Protein AF-0000000086529286 (afdb_homodimer)

Radius of gyration: 17.2 Å; Cα contacts (8 Å, |Δi|>4): 151; chains: 2; bounding box: 45×49×53 Å

Secondary structure (DSSP, 8-state):
-EEEEE-HHHHHHHHHHHHHTT--HHHHHHHHHHHHHHHHH-TT--HHHHHHHHHHHHHHHTTS--------------/-EEEEE-HHHHHHHHHHHHHTT--HHHHHHHHHHHHHHHHH-TT--HHHHHHHHHHHHHHHTTS--------------

InterPro domains:
  IPR021831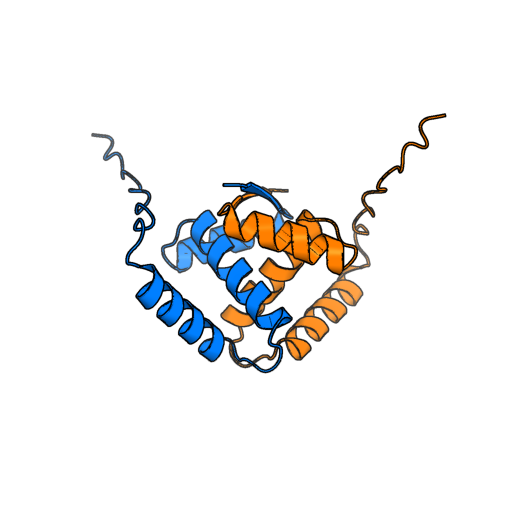 ParD-like antitoxin of type II bacterial toxin-antitoxin system [PF11903] (1-71)

Sequence (156 aa):
MGIIKISEHMHERLRSTSTALSRSINAQAEHWLRVGMLAELNPALSYGDICRMLIEAEARGGETGPAEPVEHGIEQVAMGIIKISEHMHERLRSTSTALSRSINAQAEHWLRVGMLAELNPALSYGDICRMLIEAEARGGETGPAEPVEHGIEQVA

Foldseek 3Di:
DDDDDDDPVVLVVLVVVCVVVVHDSVVSVVVVVQLVVCCVVPVVDDSVNSVVVVVVVCVVVVVPDDPPPPPPPPPPPD/DDDDDDDPVVLVVLVVVCVVVVHDSVVSVVVVVQLVVCCVVPVPDDSVNSVVVVVVVCVVVVVPDDPPPPPPPPPPPD

pLDDT: mean 84.47, std 23.77, range [31.11, 98.88]

Structure (mmCIF, N/CA/C/O backbone):
data_AF-0000000086529286-model_v1
#
loop_
_entity.id
_entity.type
_entity.pdbx_descript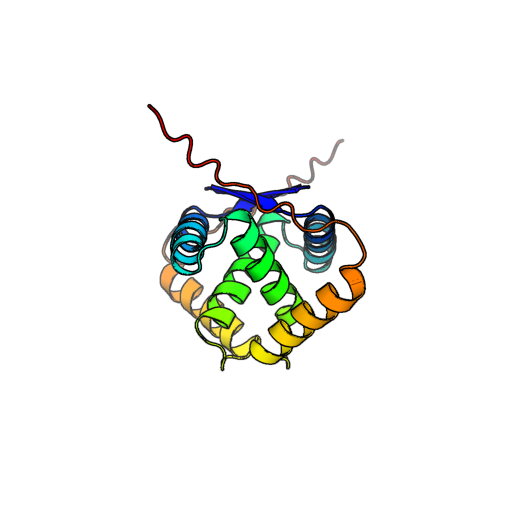ion
1 polymer 'ParD-like family protein'
#
loop_
_atom_site.group_PDB
_atom_site.id
_atom_site.type_symbol
_atom_site.label_atom_id
_atom_site.label_alt_id
_atom_site.label_comp_id
_atom_site.label_asym_id
_atom_site.label_entity_id
_atom_site.label_seq_id
_atom_site.pdbx_PDB_ins_code
_atom_site.Cartn_x
_atom_site.Cartn_y
_atom_site.Cartn_z
_atom_site.occupancy
_atom_site.B_iso_or_equiv
_atom_site.auth_seq_id
_atom_site.auth_comp_id
_atom_site.auth_asym_id
_atom_site.auth_atom_id
_atom_site.pdbx_PDB_model_num
ATOM 1 N N . MET A 1 1 ? -9.719 -10.812 9.047 1 88.88 1 MET A N 1
ATOM 2 C CA . MET A 1 1 ? -9.914 -9.836 7.984 1 88.88 1 MET A CA 1
ATOM 3 C C . MET A 1 1 ? -10.352 -8.492 8.555 1 88.88 1 MET A C 1
ATOM 5 O O . MET A 1 1 ? -11.023 -8.438 9.586 1 88.88 1 MET A O 1
ATOM 9 N N . GLY A 1 2 ? -9.664 -7.418 8.055 1 94.94 2 GLY A N 1
ATOM 10 C CA . GLY A 1 2 ? -10.016 -6.062 8.445 1 94.94 2 GLY A CA 1
ATOM 11 C C . GLY A 1 2 ? -10.391 -5.176 7.273 1 94.94 2 GLY A C 1
ATOM 12 O O . GLY A 1 2 ? -10.188 -5.551 6.117 1 94.94 2 GLY A O 1
ATOM 13 N N . ILE A 1 3 ? -11.023 -4.09 7.645 1 96.88 3 ILE A N 1
ATOM 14 C CA . ILE A 1 3 ? -11.484 -3.152 6.625 1 96.88 3 ILE A CA 1
ATOM 15 C C . ILE A 1 3 ? -10.766 -1.815 6.797 1 96.88 3 ILE A C 1
ATOM 17 O O . ILE A 1 3 ? -10.562 -1.353 7.922 1 96.88 3 ILE A O 1
ATOM 21 N N . ILE A 1 4 ? -10.445 -1.259 5.609 1 97.38 4 ILE A N 1
ATOM 22 C CA . ILE A 1 4 ? -9.891 0.09 5.645 1 97.38 4 ILE A CA 1
ATOM 23 C C . ILE A 1 4 ? -10.641 0.984 4.66 1 97.38 4 ILE A C 1
ATOM 25 O O . ILE A 1 4 ? -11.148 0.507 3.645 1 97.38 4 ILE A O 1
ATOM 29 N N . LYS A 1 5 ? -10.75 2.303 5.016 1 97.19 5 LYS A N 1
ATOM 30 C CA . LYS A 1 5 ? -11.336 3.32 4.145 1 97.19 5 LYS A CA 1
ATOM 31 C C . LYS A 1 5 ? -10.25 4.086 3.393 1 97.19 5 LYS A C 1
ATOM 33 O O . LYS A 1 5 ? -9.234 4.469 3.979 1 97.19 5 LYS A O 1
ATOM 38 N N . ILE A 1 6 ? -10.5 4.254 2.064 1 97.94 6 ILE A N 1
ATOM 39 C CA . ILE A 1 6 ? -9.516 4.945 1.244 1 97.94 6 ILE A CA 1
ATOM 40 C C . ILE A 1 6 ? -10.203 5.996 0.38 1 97.94 6 ILE A C 1
ATOM 42 O O . ILE A 1 6 ? -11.438 6.004 0.262 1 97.94 6 ILE A O 1
ATOM 46 N N . SER A 1 7 ? -9.398 6.887 -0.165 1 97.44 7 SER A N 1
ATOM 47 C CA . SER A 1 7 ? -9.953 7.91 -1.045 1 97.44 7 SER A CA 1
ATOM 48 C C . SER A 1 7 ? -10.602 7.289 -2.275 1 97.44 7 SER A C 1
ATOM 50 O O . SER A 1 7 ? -10.242 6.184 -2.684 1 97.44 7 SER A O 1
ATOM 52 N N . GLU A 1 8 ? -11.555 8.047 -2.854 1 97.19 8 GLU A N 1
ATOM 53 C CA . GLU A 1 8 ? -12.18 7.605 -4.098 1 97.19 8 GLU A CA 1
ATOM 54 C C . GLU A 1 8 ? -11.141 7.453 -5.207 1 97.19 8 GLU A C 1
ATOM 56 O O . GLU A 1 8 ? -11.227 6.527 -6.023 1 97.19 8 GLU A O 1
ATOM 61 N N . HIS A 1 9 ? -10.203 8.328 -5.25 1 97.06 9 HIS A N 1
ATOM 62 C CA . HIS A 1 9 ? -9.148 8.289 -6.258 1 97.06 9 HIS A CA 1
ATOM 63 C C . HIS A 1 9 ? -8.32 7.016 -6.148 1 97.06 9 HIS A C 1
ATOM 65 O O . HIS A 1 9 ? -8.062 6.352 -7.152 1 97.06 9 HIS A O 1
ATOM 71 N N . MET A 1 10 ? -7.953 6.652 -4.992 1 98.38 10 MET A N 1
ATOM 72 C CA . MET A 1 10 ? -7.152 5.449 -4.781 1 98.38 10 MET A CA 1
ATOM 73 C C . MET A 1 10 ? -7.953 4.199 -5.113 1 98.38 10 MET A C 1
ATOM 75 O O . MET A 1 10 ? -7.422 3.254 -5.703 1 98.38 10 MET A O 1
ATOM 79 N N . HIS A 1 11 ? -9.234 4.246 -4.727 1 98.56 11 HIS A N 1
ATOM 80 C CA . HIS A 1 11 ? -10.102 3.111 -5.023 1 98.56 11 HIS A CA 1
ATOM 81 C C . HIS A 1 11 ? -10.227 2.893 -6.527 1 98.56 11 HIS A C 1
ATOM 83 O O . HIS A 1 11 ? -10.203 1.754 -6.996 1 98.56 11 HIS A O 1
ATOM 89 N N . GLU A 1 12 ? -10.32 3.963 -7.227 1 98.06 12 GLU A N 1
ATOM 90 C CA . GLU A 1 12 ? -10.398 3.871 -8.68 1 98.06 12 GLU A CA 1
ATOM 91 C C . GLU A 1 12 ? -9.094 3.35 -9.281 1 98.06 12 GLU A C 1
ATOM 93 O O . GLU A 1 12 ? -9.117 2.549 -10.219 1 98.06 12 GLU A O 1
ATOM 98 N N . ARG A 1 13 ? -7.961 3.762 -8.688 1 98.31 13 ARG A N 1
ATOM 99 C CA . ARG A 1 13 ? -6.668 3.262 -9.141 1 98.31 13 ARG A CA 1
ATOM 100 C C . ARG A 1 13 ? -6.539 1.764 -8.891 1 98.31 13 ARG A C 1
ATOM 102 O O . ARG A 1 13 ? -6.039 1.023 -9.734 1 98.31 13 ARG A O 1
ATOM 109 N N . LEU A 1 14 ? -7 1.348 -7.758 1 98.69 14 LEU A N 1
ATOM 110 C CA . LEU A 1 14 ? -6.992 -0.075 -7.434 1 98.69 14 LEU A CA 1
ATOM 111 C C . LEU A 1 14 ? -7.82 -0.866 -8.438 1 98.69 14 LEU A C 1
ATOM 113 O O . LEU A 1 14 ? -7.379 -1.906 -8.938 1 98.69 14 LEU A O 1
ATOM 117 N N . ARG A 1 15 ? -9.055 -0.345 -8.695 1 98.12 15 ARG A N 1
ATOM 118 C CA . ARG A 1 15 ? -9.961 -1.026 -9.617 1 98.12 15 ARG A CA 1
ATOM 119 C C . ARG A 1 15 ? -9.328 -1.159 -11 1 98.12 15 ARG A C 1
ATOM 121 O O . ARG A 1 15 ? -9.297 -2.252 -11.57 1 98.12 15 ARG A O 1
ATOM 128 N N . SER A 1 16 ? -8.812 -0.059 -11.492 1 98.5 16 SER A N 1
ATOM 129 C CA . SER A 1 16 ? -8.219 -0.045 -12.82 1 98.5 16 SER A CA 1
ATOM 130 C C . SER A 1 16 ? -7.008 -0.97 -12.898 1 98.5 16 SER A C 1
ATOM 132 O O . SER A 1 16 ? -6.883 -1.76 -13.836 1 98.5 16 SER A O 1
ATOM 134 N N . THR A 1 17 ? -6.109 -0.885 -11.961 1 98.62 17 THR A N 1
ATOM 135 C CA . THR A 1 17 ? -4.871 -1.656 -11.961 1 98.62 17 THR A CA 1
ATOM 136 C C . THR A 1 17 ? -5.16 -3.143 -11.758 1 98.62 17 THR A C 1
ATOM 138 O O . THR A 1 17 ? -4.539 -3.99 -12.406 1 98.62 17 THR A O 1
ATOM 141 N N . SER A 1 18 ? -6.109 -3.451 -10.883 1 98.44 18 SER A N 1
ATOM 142 C CA . SER A 1 18 ? -6.453 -4.848 -10.625 1 98.44 18 SER A CA 1
ATOM 143 C C . SER A 1 18 ? -6.969 -5.527 -11.891 1 98.44 18 SER A C 1
ATOM 145 O O . SER A 1 18 ? -6.586 -6.656 -12.195 1 98.44 18 SER A O 1
ATOM 147 N N . THR A 1 19 ? -7.801 -4.801 -12.625 1 98.19 19 THR A N 1
ATOM 148 C CA . THR A 1 19 ? -8.328 -5.32 -13.883 1 98.19 19 THR A CA 1
ATOM 149 C C . THR A 1 19 ? -7.199 -5.555 -14.891 1 98.19 19 THR A C 1
ATOM 151 O O . THR A 1 19 ? -7.129 -6.617 -15.508 1 98.19 19 THR A O 1
ATOM 154 N N . ALA A 1 20 ? -6.328 -4.609 -15 1 98.19 20 ALA A N 1
ATOM 155 C CA . ALA A 1 20 ? -5.227 -4.684 -15.961 1 98.19 20 ALA A CA 1
ATOM 156 C C . ALA A 1 20 ? -4.289 -5.84 -15.625 1 98.19 20 ALA A C 1
ATOM 158 O O . ALA A 1 20 ? -3.709 -6.457 -16.516 1 98.19 20 ALA A O 1
ATOM 159 N N . LEU A 1 21 ? -4.168 -6.16 -14.281 1 97.06 21 LEU A N 1
ATOM 160 C CA . LEU A 1 21 ? -3.211 -7.172 -13.836 1 97.06 21 LEU A CA 1
ATOM 161 C C . LEU A 1 21 ? -3.914 -8.492 -13.531 1 97.06 21 LEU A C 1
ATOM 163 O O . LEU A 1 21 ? -3.307 -9.406 -12.977 1 97.06 21 LEU A O 1
ATOM 167 N N . SER A 1 22 ? -5.227 -8.594 -13.891 1 97.94 22 SER A N 1
ATOM 168 C CA . SER A 1 22 ? -6.023 -9.805 -13.711 1 97.94 22 SER A CA 1
ATOM 169 C C . SER A 1 22 ? -6.027 -10.25 -12.258 1 97.94 22 SER A C 1
ATOM 171 O O . SER A 1 22 ? -5.766 -11.414 -11.953 1 97.94 22 SER A O 1
ATOM 173 N N . ARG A 1 23 ? -6.254 -9.32 -11.289 1 97.19 23 ARG A N 1
ATOM 174 C CA . ARG A 1 23 ? -6.367 -9.57 -9.852 1 97.19 23 ARG A CA 1
ATOM 175 C C . ARG A 1 23 ? -7.672 -9.008 -9.305 1 97.19 23 ARG A C 1
ATOM 177 O O . ARG A 1 23 ? -8.289 -8.133 -9.922 1 97.19 23 ARG A O 1
ATOM 184 N N . SER A 1 24 ? -8.07 -9.562 -8.18 1 97.94 24 SER A N 1
ATOM 185 C CA . SER A 1 24 ? -9.164 -8.906 -7.473 1 97.94 24 SER A CA 1
ATOM 186 C C . SER A 1 24 ? -8.711 -7.57 -6.883 1 97.94 24 SER A C 1
ATOM 188 O O . SER A 1 24 ? -7.523 -7.379 -6.605 1 97.94 24 SER A O 1
ATOM 190 N N . ILE A 1 25 ? -9.617 -6.738 -6.676 1 97.81 25 ILE A N 1
ATOM 191 C CA . ILE A 1 25 ? -9.32 -5.43 -6.105 1 97.81 25 ILE A CA 1
ATOM 192 C C . ILE A 1 25 ? -8.664 -5.598 -4.738 1 97.81 25 ILE A C 1
ATOM 194 O O . ILE A 1 25 ? -7.691 -4.91 -4.422 1 97.81 25 ILE A O 1
ATOM 198 N N . ASN A 1 26 ? -9.133 -6.523 -3.881 1 98 26 ASN A N 1
ATOM 199 C CA . ASN A 1 26 ? -8.578 -6.746 -2.551 1 98 26 ASN A CA 1
ATOM 200 C C . ASN A 1 26 ? -7.168 -7.324 -2.619 1 98 26 ASN A C 1
ATOM 202 O O . ASN A 1 26 ? -6.309 -6.977 -1.809 1 98 26 ASN A O 1
ATOM 206 N N . ALA A 1 27 ? -6.941 -8.18 -3.609 1 98.06 27 ALA A N 1
ATOM 207 C CA . ALA A 1 27 ? -5.609 -8.734 -3.803 1 98.06 27 ALA A CA 1
ATOM 208 C C . ALA A 1 27 ? -4.621 -7.66 -4.254 1 98.06 27 ALA A C 1
ATOM 210 O O . ALA A 1 27 ? -3.467 -7.648 -3.824 1 98.06 27 ALA A O 1
ATOM 211 N N . GLN A 1 28 ? -5.066 -6.785 -5.098 1 98.5 28 GLN A N 1
ATOM 212 C CA . GLN A 1 28 ? -4.238 -5.668 -5.543 1 98.5 28 GLN A CA 1
ATOM 213 C C . GLN A 1 28 ? -3.91 -4.734 -4.383 1 98.5 28 GLN A C 1
ATOM 215 O O . GLN A 1 28 ? -2.773 -4.27 -4.254 1 98.5 28 GLN A O 1
ATOM 220 N N . ALA A 1 29 ? -4.891 -4.473 -3.578 1 98.81 29 ALA A N 1
ATOM 221 C CA . ALA A 1 29 ? -4.676 -3.633 -2.402 1 98.81 29 ALA A CA 1
ATOM 222 C C . ALA A 1 29 ? -3.666 -4.27 -1.451 1 98.81 29 ALA A C 1
ATOM 224 O O . ALA A 1 29 ? -2.76 -3.598 -0.956 1 98.81 29 ALA A O 1
ATOM 225 N N . GLU A 1 30 ? -3.811 -5.602 -1.216 1 98.62 30 GLU A N 1
ATOM 226 C CA . GLU A 1 30 ? -2.877 -6.328 -0.357 1 98.62 30 GLU A CA 1
ATOM 227 C C . GLU A 1 30 ? -1.448 -6.223 -0.883 1 98.62 30 GLU A C 1
ATOM 229 O O . GLU A 1 30 ? -0.512 -6.008 -0.112 1 98.62 30 GLU A O 1
ATOM 234 N N . HIS A 1 31 ? -1.343 -6.398 -2.191 1 98.62 31 HIS A N 1
ATOM 235 C CA . HIS A 1 31 ? -0.021 -6.32 -2.803 1 98.62 31 HIS A CA 1
ATOM 236 C C . HIS A 1 31 ? 0.605 -4.945 -2.588 1 98.62 31 HIS A C 1
ATOM 238 O O . HIS A 1 31 ? 1.754 -4.844 -2.15 1 98.62 31 HIS A O 1
ATOM 244 N N . TRP A 1 32 ? -0.165 -3.885 -2.902 1 98.88 32 TRP A N 1
ATOM 245 C CA . TRP A 1 32 ? 0.37 -2.537 -2.74 1 98.88 32 TRP A CA 1
ATOM 246 C C . TRP A 1 32 ? 0.673 -2.244 -1.274 1 98.88 32 TRP A C 1
ATOM 248 O O . TRP A 1 32 ? 1.671 -1.594 -0.959 1 98.88 32 TRP A O 1
ATOM 258 N N . LEU A 1 33 ? -0.156 -2.637 -0.359 1 98.88 33 LEU A N 1
ATOM 259 C CA . LEU A 1 33 ? 0.082 -2.42 1.063 1 98.88 33 LEU A CA 1
ATOM 260 C C . LEU A 1 33 ? 1.372 -3.102 1.509 1 98.88 33 LEU A C 1
ATOM 262 O O . LEU A 1 33 ? 2.17 -2.51 2.24 1 98.88 33 LEU A O 1
ATOM 266 N N . ARG A 1 34 ? 1.614 -4.34 1.036 1 98.69 34 ARG A N 1
ATOM 267 C CA . ARG A 1 34 ? 2.826 -5.07 1.396 1 98.69 34 ARG A CA 1
ATOM 268 C C . ARG A 1 34 ? 4.066 -4.387 0.831 1 98.69 34 ARG A C 1
ATOM 270 O O . ARG A 1 34 ? 5.074 -4.238 1.527 1 98.69 34 ARG A O 1
ATOM 277 N N . VAL A 1 35 ? 3.914 -4.012 -0.36 1 98.81 35 VAL A N 1
ATOM 278 C CA . VAL A 1 35 ? 5.027 -3.32 -1.004 1 98.81 35 VAL A CA 1
ATOM 279 C C . VAL A 1 35 ? 5.328 -2.021 -0.261 1 98.81 35 VAL A C 1
ATOM 281 O O . VAL A 1 35 ? 6.488 -1.729 0.046 1 98.81 35 VAL A O 1
ATOM 284 N N . GLY A 1 36 ? 4.258 -1.229 0.054 1 98.81 36 GLY A N 1
ATOM 285 C CA . GLY A 1 36 ? 4.441 0.02 0.777 1 98.81 36 GLY A CA 1
ATOM 286 C C . GLY A 1 36 ? 5.051 -0.172 2.152 1 98.81 36 GLY A C 1
ATOM 287 O O . GLY A 1 36 ? 5.941 0.583 2.555 1 98.81 36 GLY A O 1
ATOM 288 N N . MET A 1 37 ? 4.59 -1.162 2.824 1 98.75 37 MET A N 1
ATOM 289 C CA . MET A 1 37 ? 5.102 -1.474 4.156 1 98.75 37 ME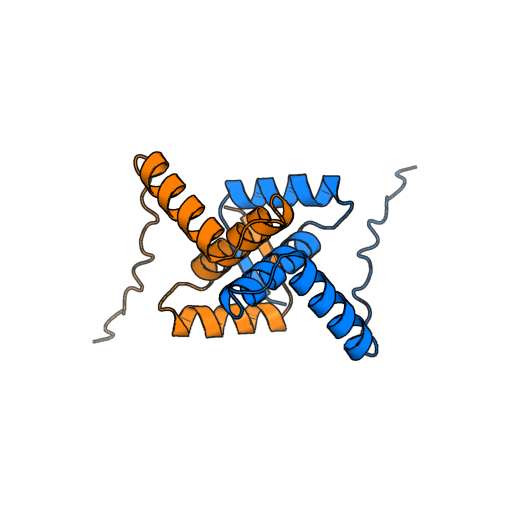T A CA 1
ATOM 290 C C . MET A 1 37 ? 6.586 -1.818 4.102 1 98.75 37 MET A C 1
ATOM 292 O O . MET A 1 37 ? 7.387 -1.261 4.855 1 98.75 37 MET A O 1
ATOM 296 N N . LEU A 1 38 ? 6.945 -2.707 3.219 1 98.56 38 LEU A N 1
ATOM 297 C CA . LEU A 1 38 ? 8.32 -3.178 3.131 1 98.56 38 LEU A CA 1
ATOM 298 C C . LEU A 1 38 ? 9.25 -2.061 2.66 1 98.56 38 LEU A C 1
ATOM 300 O O . LEU A 1 38 ? 10.383 -1.956 3.125 1 98.56 38 LEU A O 1
ATOM 304 N N . ALA A 1 39 ? 8.766 -1.188 1.745 1 98.69 39 ALA A N 1
ATOM 305 C CA . ALA A 1 39 ? 9.555 -0.044 1.303 1 98.69 39 ALA A CA 1
ATOM 306 C C . ALA A 1 39 ? 9.82 0.92 2.457 1 98.69 39 ALA A C 1
ATOM 308 O O . ALA A 1 39 ? 10.93 1.427 2.609 1 98.69 39 ALA A O 1
ATOM 309 N N . GLU A 1 40 ? 8.812 1.198 3.258 1 98.19 40 GLU A N 1
ATOM 310 C CA . GLU A 1 40 ? 8.945 2.115 4.387 1 98.19 40 GLU A CA 1
ATOM 311 C C . GLU A 1 40 ? 9.914 1.569 5.43 1 98.19 40 GLU A C 1
ATOM 313 O O . GLU A 1 40 ? 10.711 2.32 6 1 98.19 40 GLU A O 1
ATOM 318 N N . LEU A 1 41 ? 9.906 0.271 5.648 1 96.94 41 LEU A N 1
ATOM 319 C CA . LEU A 1 41 ? 10.75 -0.351 6.664 1 96.94 41 LEU A CA 1
ATOM 320 C C . LEU A 1 41 ? 12.156 -0.584 6.133 1 96.94 41 LEU A C 1
ATOM 322 O O . LEU A 1 41 ? 13.102 -0.737 6.91 1 96.94 41 LEU A O 1
ATOM 326 N N . ASN A 1 42 ? 12.266 -0.65 4.805 1 97.5 42 ASN A N 1
ATOM 327 C CA . ASN A 1 42 ? 13.531 -0.916 4.129 1 97.5 42 ASN A CA 1
ATOM 328 C C . ASN A 1 42 ? 13.75 0.038 2.959 1 97.5 42 ASN A C 1
ATOM 330 O O . ASN A 1 42 ? 13.727 -0.379 1.799 1 97.5 42 ASN A O 1
ATOM 334 N N . PRO A 1 43 ? 14.117 1.231 3.221 1 97.56 43 PRO A N 1
ATOM 335 C CA . PRO A 1 43 ? 14.117 2.271 2.191 1 97.56 43 PRO A CA 1
ATOM 336 C C . PRO A 1 43 ? 15.164 2.035 1.109 1 97.56 43 PRO A C 1
ATOM 338 O O . PRO A 1 43 ? 15.117 2.66 0.048 1 97.56 43 PRO A O 1
ATOM 341 N N . ALA A 1 44 ? 16.047 1.122 1.327 1 95.81 44 ALA A N 1
ATOM 342 C CA . ALA A 1 44 ? 17.109 0.859 0.36 1 95.81 44 ALA A CA 1
ATOM 343 C C . ALA A 1 44 ? 16.688 -0.211 -0.642 1 95.81 44 ALA A C 1
ATOM 345 O O . ALA A 1 44 ? 17.328 -0.385 -1.682 1 95.81 44 ALA A O 1
ATOM 346 N N . LEU A 1 45 ? 15.625 -0.912 -0.377 1 97 45 LEU A N 1
ATOM 347 C CA . LEU A 1 45 ? 15.172 -1.986 -1.257 1 97 45 LEU A CA 1
ATOM 348 C C . LEU A 1 45 ? 14.438 -1.425 -2.469 1 97 45 LEU A C 1
ATOM 350 O O . LEU A 1 45 ? 13.656 -0.477 -2.344 1 97 45 LEU A O 1
ATOM 354 N N . SER A 1 46 ? 14.75 -1.991 -3.592 1 97 46 SER A N 1
ATOM 355 C CA . SER A 1 46 ? 14 -1.674 -4.801 1 97 46 SER A CA 1
ATOM 356 C C . SER A 1 46 ? 12.695 -2.467 -4.859 1 97 46 SER A C 1
ATOM 358 O O . SER A 1 46 ? 12.5 -3.408 -4.09 1 97 46 SER A O 1
ATOM 360 N N . TYR A 1 47 ? 11.781 -2.104 -5.777 1 98.31 47 TYR A N 1
ATOM 361 C CA . TYR A 1 47 ? 10.555 -2.855 -6 1 98.31 47 TYR A CA 1
ATOM 362 C C . TYR A 1 47 ? 10.852 -4.316 -6.309 1 98.31 47 TYR A C 1
ATOM 364 O O . TYR A 1 47 ? 10.172 -5.215 -5.809 1 98.31 47 TYR A O 1
ATOM 372 N N . GLY A 1 48 ? 11.844 -4.551 -7.129 1 98.19 48 GLY A N 1
ATOM 373 C CA . GLY A 1 48 ? 12.227 -5.918 -7.457 1 98.19 48 GLY A CA 1
ATOM 374 C C . GLY A 1 48 ? 12.656 -6.723 -6.246 1 98.19 48 GLY A C 1
ATOM 375 O O . GLY A 1 48 ? 12.281 -7.891 -6.109 1 98.19 48 GLY A O 1
ATOM 376 N N . ASP A 1 49 ? 13.508 -6.125 -5.426 1 98 49 ASP A N 1
ATOM 377 C CA . ASP A 1 49 ? 13.938 -6.781 -4.195 1 98 49 ASP A CA 1
ATOM 378 C C . ASP A 1 49 ? 12.734 -7.152 -3.328 1 98 49 ASP A C 1
ATOM 380 O O . ASP A 1 49 ? 12.688 -8.242 -2.758 1 98 49 ASP A O 1
ATOM 384 N N . ILE A 1 50 ? 11.812 -6.25 -3.271 1 98.12 50 ILE A N 1
ATOM 385 C CA . ILE A 1 50 ? 10.625 -6.453 -2.447 1 98.12 50 ILE A CA 1
ATOM 386 C C . ILE A 1 50 ? 9.789 -7.594 -3.021 1 98.12 50 ILE A C 1
ATOM 388 O O . ILE A 1 50 ? 9.344 -8.477 -2.283 1 98.12 50 ILE A O 1
ATOM 392 N N . CYS A 1 51 ? 9.594 -7.613 -4.316 1 98.19 51 CYS A N 1
ATOM 393 C CA . CYS A 1 51 ? 8.852 -8.703 -4.941 1 98.19 51 CYS A CA 1
ATOM 394 C C . CYS A 1 51 ? 9.5 -10.047 -4.648 1 98.19 51 CYS A C 1
ATOM 396 O O . CYS A 1 51 ? 8.805 -11.023 -4.363 1 98.19 51 CYS A O 1
ATOM 398 N N . ARG A 1 52 ? 10.766 -10.062 -4.707 1 97.69 52 ARG A N 1
ATOM 399 C CA . ARG A 1 52 ? 11.492 -11.289 -4.406 1 97.69 52 ARG A CA 1
ATOM 400 C C . ARG A 1 52 ? 11.242 -11.734 -2.971 1 97.69 52 ARG A C 1
ATOM 402 O O . ARG A 1 52 ? 11.016 -12.922 -2.719 1 97.69 52 ARG A O 1
ATOM 409 N N . MET A 1 53 ? 11.312 -10.844 -2.076 1 96.94 53 MET A N 1
ATOM 410 C CA . MET A 1 53 ? 11.055 -11.141 -0.67 1 96.94 53 MET A CA 1
ATOM 411 C C . MET A 1 53 ? 9.648 -11.703 -0.483 1 96.94 53 MET A C 1
ATOM 413 O O . MET A 1 53 ? 9.453 -12.656 0.268 1 96.94 53 MET A O 1
ATOM 417 N N . LEU A 1 54 ? 8.719 -11.109 -1.102 1 96.94 54 LEU A N 1
ATOM 418 C CA . LEU A 1 54 ? 7.328 -11.523 -0.978 1 96.94 54 LEU A CA 1
ATOM 419 C C . LEU A 1 54 ? 7.129 -12.93 -1.54 1 96.94 54 LEU A C 1
ATOM 421 O O . LEU A 1 54 ? 6.418 -13.742 -0.948 1 96.94 54 LEU A O 1
ATOM 425 N N . ILE A 1 55 ? 7.762 -13.234 -2.689 1 96.38 55 ILE A N 1
ATOM 426 C CA . ILE A 1 55 ? 7.676 -14.539 -3.32 1 96.38 55 ILE A CA 1
ATOM 427 C C . ILE A 1 55 ? 8.305 -15.594 -2.41 1 96.38 55 ILE A C 1
ATOM 429 O O . ILE A 1 55 ? 7.723 -16.672 -2.197 1 96.38 55 ILE A O 1
ATOM 433 N N . GLU A 1 56 ? 9.414 -15.273 -1.833 1 95.88 56 GLU A N 1
ATOM 434 C CA . GLU A 1 56 ? 10.125 -16.188 -0.952 1 95.88 56 GLU A CA 1
ATOM 435 C C . GLU A 1 56 ? 9.328 -16.453 0.325 1 95.88 56 GLU A C 1
ATOM 437 O O . GLU A 1 56 ? 9.312 -17.578 0.831 1 95.88 56 GLU A O 1
ATOM 442 N N . ALA A 1 57 ? 8.734 -15.422 0.882 1 94 57 ALA A N 1
ATOM 443 C CA . ALA A 1 57 ? 7.914 -15.57 2.08 1 94 57 ALA A CA 1
ATOM 444 C C . ALA A 1 57 ? 6.73 -16.5 1.824 1 94 57 ALA A C 1
ATOM 446 O O . ALA A 1 57 ? 6.379 -17.312 2.68 1 94 57 ALA A O 1
ATOM 447 N N . GLU A 1 58 ? 6.059 -16.297 0.662 1 91 58 GLU A N 1
ATOM 448 C CA . GLU A 1 58 ? 4.941 -17.156 0.291 1 91 58 GLU A CA 1
ATOM 449 C C . GLU A 1 58 ? 5.395 -18.609 0.117 1 91 58 GLU A C 1
ATOM 451 O O . GLU A 1 58 ? 4.66 -19.531 0.451 1 91 58 GLU A O 1
ATOM 456 N N . ALA A 1 59 ? 6.57 -18.797 -0.469 1 90.69 59 ALA A N 1
ATOM 457 C CA . ALA A 1 59 ? 7.121 -20.125 -0.694 1 90.69 59 ALA A CA 1
ATOM 458 C C . ALA A 1 59 ? 7.402 -20.828 0.629 1 90.69 59 ALA A C 1
ATOM 460 O O . ALA A 1 59 ? 7.242 -22.047 0.735 1 90.69 59 ALA A O 1
ATOM 461 N N . ARG A 1 60 ? 7.793 -20.078 1.596 1 87.94 60 ARG A N 1
ATOM 462 C CA . ARG A 1 60 ? 8.102 -20.641 2.91 1 87.94 60 ARG A CA 1
ATOM 463 C C . ARG A 1 60 ? 6.824 -20.891 3.707 1 87.94 60 ARG A C 1
ATOM 465 O O . ARG A 1 60 ? 6.789 -21.781 4.559 1 87.94 60 ARG A O 1
ATOM 472 N N . GLY A 1 61 ? 5.871 -19.828 3.674 1 71.44 61 GLY A N 1
ATOM 473 C CA . GLY A 1 61 ? 4.605 -19.969 4.383 1 71.44 61 GLY A CA 1
ATOM 474 C C . GLY A 1 61 ? 3.605 -20.844 3.652 1 71.44 61 GLY A C 1
ATOM 475 O O . GLY A 1 61 ? 2.531 -21.141 4.18 1 71.44 61 GLY A O 1
ATOM 476 N N . GLY A 1 62 ? 3.645 -20.812 2.275 1 56.97 62 GLY A N 1
ATOM 477 C CA . GLY A 1 62 ? 2.74 -21.656 1.497 1 56.97 62 GLY A CA 1
ATOM 478 C C . GLY A 1 62 ? 2.428 -22.969 2.164 1 56.97 62 GLY A C 1
ATOM 479 O O . GLY A 1 62 ? 1.701 -23.797 1.606 1 56.97 62 GLY A O 1
ATOM 480 N N . GLU A 1 63 ? 3.094 -23.328 3.045 1 45.56 63 GLU A N 1
ATOM 481 C CA . GLU A 1 63 ? 2.438 -24.516 3.576 1 45.56 63 GLU A CA 1
ATOM 482 C C . GLU A 1 63 ? 1.06 -24.188 4.141 1 45.56 63 GLU A C 1
ATOM 484 O O . GLU A 1 63 ? 0.306 -25.078 4.523 1 45.56 63 GLU A O 1
ATOM 489 N N . THR A 1 64 ? 0.859 -23.094 4.84 1 44.5 64 THR A N 1
ATOM 490 C CA . THR A 1 64 ? -0.521 -22.906 5.273 1 44.5 64 THR A CA 1
ATOM 491 C C . THR A 1 64 ? -1.393 -22.438 4.113 1 44.5 64 THR A C 1
ATOM 493 O O . THR A 1 64 ? -0.885 -21.906 3.129 1 44.5 64 THR A O 1
ATOM 496 N N . GLY A 1 65 ? -2.926 -22.047 4.23 1 38.62 65 GLY A N 1
ATOM 497 C CA . GLY A 1 65 ? -4.125 -22.078 3.408 1 38.62 65 GLY A CA 1
ATOM 498 C C . GLY A 1 65 ? -4.035 -21.188 2.186 1 38.62 65 GLY A C 1
ATOM 499 O O . GLY A 1 65 ? -3.537 -20.062 2.268 1 38.62 65 GLY A O 1
ATOM 500 N N . PRO A 1 66 ? -3.842 -21.734 1.021 1 38.44 66 PRO A N 1
ATOM 501 C CA . PRO A 1 66 ? -3.881 -21.109 -0.305 1 38.44 66 PRO A CA 1
ATOM 502 C C . PRO A 1 66 ? -4.93 -20 -0.409 1 38.44 66 PRO A C 1
ATOM 504 O O . PRO A 1 66 ? -5.957 -20.062 0.27 1 38.44 66 PRO A O 1
ATOM 507 N N . ALA A 1 67 ? -4.645 -18.766 -0.514 1 39.88 67 ALA A N 1
ATOM 508 C CA . ALA A 1 67 ? -5.672 -17.781 -0.842 1 39.88 67 ALA A CA 1
ATOM 509 C C . ALA A 1 67 ? -6.68 -18.344 -1.837 1 39.88 67 ALA A C 1
ATOM 511 O O . ALA A 1 67 ? -6.297 -18.953 -2.842 1 39.88 67 ALA A O 1
ATOM 512 N N . GLU A 1 68 ? -7.898 -18.797 -1.408 1 39.59 68 GLU A N 1
ATOM 513 C CA . GLU A 1 68 ? -8.969 -19.297 -2.262 1 39.59 68 GLU A CA 1
ATOM 514 C C . GLU A 1 68 ? -9.156 -18.406 -3.49 1 39.59 68 GLU A C 1
ATOM 516 O O . GLU A 1 68 ? -9.172 -17.188 -3.381 1 39.59 68 GLU A O 1
ATOM 521 N N . PRO A 1 69 ? -8.641 -18.75 -4.621 1 39.66 69 PRO A N 1
ATOM 522 C CA . PRO A 1 69 ? -8.984 -17.984 -5.816 1 39.66 69 PRO A CA 1
ATOM 523 C C . PRO A 1 69 ? -10.453 -17.578 -5.855 1 39.66 69 PRO A C 1
ATOM 525 O O . PRO A 1 69 ? -11.328 -18.406 -5.559 1 39.66 69 PRO A O 1
ATOM 528 N N . VAL A 1 70 ? -10.789 -16.422 -5.285 1 39.25 70 VAL A N 1
ATOM 529 C CA . VAL A 1 70 ? -12.195 -16.078 -5.457 1 39.25 70 VAL A CA 1
ATOM 530 C C . VAL A 1 70 ? -12.648 -16.438 -6.871 1 39.25 70 VAL A C 1
ATOM 532 O O . VAL A 1 70 ? -12.078 -15.969 -7.852 1 39.25 70 VAL A O 1
ATOM 535 N N . GLU A 1 71 ? -13.008 -17.625 -7.059 1 39.12 71 GLU A N 1
ATOM 536 C CA . GLU A 1 71 ? -13.648 -18.109 -8.281 1 39.12 71 GLU A CA 1
ATOM 537 C C . GLU A 1 71 ? -14.672 -17.094 -8.797 1 39.12 71 GLU A C 1
ATOM 539 O O . GLU A 1 71 ? -15.469 -16.562 -8.023 1 39.12 71 GLU A O 1
ATOM 544 N N . HIS A 1 72 ? -14.195 -16 -9.43 1 43.38 72 HIS A N 1
ATOM 545 C CA . HIS A 1 72 ? -15.25 -15.312 -10.164 1 43.38 72 HIS A CA 1
ATOM 546 C C . HIS A 1 72 ? -16.156 -16.297 -10.906 1 43.38 72 HIS A C 1
ATOM 548 O O . HIS A 1 72 ? -15.688 -17 -11.805 1 43.38 72 HIS A O 1
ATOM 554 N N . GLY A 1 73 ? -16.938 -17.047 -10.172 1 39.25 73 GLY A N 1
ATOM 555 C CA . GLY A 1 73 ? -17.984 -17.781 -10.867 1 39.25 73 GLY A CA 1
ATOM 556 C C . GLY A 1 73 ? -18.594 -17 -12.016 1 39.25 73 GLY A C 1
ATOM 557 O O . GLY A 1 73 ? -19.109 -15.891 -11.82 1 39.25 73 GLY A O 1
ATOM 558 N N . ILE A 1 74 ? -17.906 -16.891 -13.18 1 39 74 ILE A N 1
ATOM 559 C CA . ILE A 1 74 ? -18.562 -16.453 -14.398 1 39 74 ILE A CA 1
ATOM 560 C C . ILE A 1 74 ? -19.938 -17.125 -14.516 1 39 74 ILE A C 1
ATOM 562 O O . ILE A 1 74 ? -20.016 -18.344 -14.68 1 39 74 ILE A O 1
ATOM 566 N N . GLU A 1 75 ? -20.906 -16.844 -13.562 1 37.19 75 GLU A N 1
ATOM 567 C CA . GLU A 1 75 ? -22.266 -17.297 -13.812 1 37.19 75 GLU A CA 1
ATOM 568 C C . GLU A 1 75 ? -22.656 -17.125 -15.281 1 37.19 75 GLU A C 1
ATOM 570 O O . GL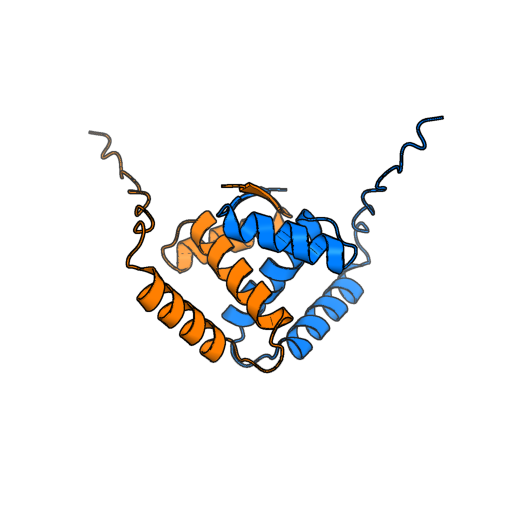U A 1 75 ? -22.625 -16 -15.805 1 37.19 75 GLU A O 1
ATOM 575 N N . GLN A 1 76 ? -22.281 -18.016 -16.125 1 34.28 76 GLN A N 1
ATOM 576 C CA . GLN A 1 76 ? -22.828 -18.266 -17.469 1 34.28 76 GLN A CA 1
ATOM 577 C C . GLN A 1 76 ? -24.344 -18.156 -17.469 1 34.28 76 GLN A C 1
ATOM 579 O O . GLN A 1 76 ? -25.031 -18.969 -16.844 1 34.28 76 GLN A O 1
ATOM 584 N N . VAL A 1 77 ? -24.938 -17 -17.234 1 34.94 77 VAL A N 1
ATOM 585 C CA . VAL A 1 77 ? -26.375 -16.844 -17.453 1 34.94 77 VAL A CA 1
ATOM 586 C C . VAL A 1 77 ? -26.766 -17.516 -18.781 1 34.94 77 VAL A C 1
ATOM 588 O O . VAL A 1 77 ? -26.328 -17.094 -19.844 1 34.94 77 VAL A O 1
ATOM 591 N N . ALA A 1 78 ? -27.125 -18.859 -18.781 1 31.23 78 ALA A N 1
ATOM 592 C CA . ALA A 1 78 ? -27.953 -19.406 -19.844 1 31.23 78 ALA A CA 1
ATOM 593 C C . ALA A 1 78 ? -29.328 -18.75 -19.859 1 31.23 78 ALA A C 1
ATOM 595 O O . ALA A 1 78 ? -29.844 -18.344 -18.812 1 31.23 78 ALA A O 1
ATOM 596 N N . MET B 1 1 ? -15.008 8.047 -1.358 1 88.94 1 MET B N 1
ATOM 597 C CA . MET B 1 1 ? -14.367 7.121 -0.432 1 88.94 1 MET B CA 1
ATOM 598 C C . MET B 1 1 ? -14.789 5.688 -0.718 1 88.94 1 MET B C 1
ATOM 600 O O . MET B 1 1 ? -15.922 5.441 -1.148 1 88.94 1 MET B O 1
ATOM 604 N N . GLY B 1 2 ? -13.773 4.777 -0.773 1 94.81 2 GLY B N 1
ATOM 605 C CA . GLY B 1 2 ? -14.031 3.359 -0.974 1 94.81 2 GLY B CA 1
ATOM 606 C C . GLY B 1 2 ? -13.508 2.49 0.154 1 94.81 2 GLY B C 1
ATOM 607 O O . GLY B 1 2 ? -12.719 2.951 0.984 1 94.81 2 GLY B O 1
ATOM 608 N N . ILE B 1 3 ? -14.062 1.3 0.19 1 96.81 3 ILE B N 1
ATOM 609 C CA . ILE B 1 3 ? -13.688 0.353 1.235 1 96.81 3 ILE B CA 1
ATOM 610 C C . ILE B 1 3 ? -12.938 -0.828 0.619 1 96.81 3 ILE B C 1
ATOM 612 O O . ILE B 1 3 ? -13.32 -1.323 -0.445 1 96.81 3 ILE B O 1
ATOM 616 N N . ILE B 1 4 ? -11.891 -1.231 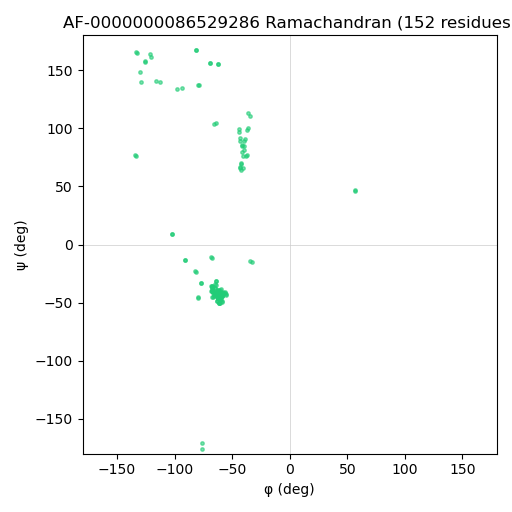1.386 1 97.56 4 ILE B N 1
ATOM 617 C CA . ILE B 1 4 ? -11.117 -2.391 0.955 1 97.56 4 ILE B CA 1
ATOM 618 C C . ILE B 1 4 ? -10.992 -3.385 2.105 1 97.56 4 ILE B C 1
ATOM 620 O O . ILE B 1 4 ? -10.805 -2.99 3.258 1 97.56 4 ILE B O 1
ATOM 624 N N . LYS B 1 5 ? -11.109 -4.699 1.738 1 97.12 5 LYS B N 1
ATOM 625 C CA . LYS B 1 5 ? -10.875 -5.773 2.703 1 97.12 5 LYS B CA 1
ATOM 626 C C . LYS B 1 5 ? -9.43 -6.258 2.639 1 97.12 5 LYS B C 1
ATOM 628 O O . LYS B 1 5 ? -8.875 -6.441 1.552 1 97.12 5 LYS B O 1
ATOM 633 N N . ILE B 1 6 ? -8.836 -6.418 3.859 1 97.94 6 ILE B N 1
ATOM 634 C CA . ILE B 1 6 ? -7.449 -6.863 3.914 1 97.94 6 ILE B CA 1
ATOM 635 C C . ILE B 1 6 ? -7.305 -7.98 4.945 1 97.94 6 ILE B C 1
ATOM 637 O O . ILE B 1 6 ? -8.211 -8.219 5.742 1 97.94 6 ILE B O 1
ATOM 641 N N . SER B 1 7 ? -6.172 -8.664 4.871 1 97.5 7 SER B N 1
ATOM 642 C CA . SER B 1 7 ? -5.914 -9.727 5.84 1 97.5 7 SER B CA 1
ATOM 643 C C . SER B 1 7 ? -5.84 -9.18 7.258 1 97.5 7 SER B C 1
ATOM 645 O O . SER B 1 7 ? -5.527 -8 7.461 1 97.5 7 SER B O 1
ATOM 647 N N . GLU B 1 8 ? -6.125 -10.078 8.227 1 97.25 8 GLU B N 1
ATOM 648 C CA . GLU B 1 8 ? -5.988 -9.688 9.633 1 97.25 8 GLU B CA 1
ATOM 649 C C . GLU B 1 8 ? -4.555 -9.281 9.953 1 97.25 8 GLU B C 1
ATOM 651 O O . GLU B 1 8 ? -4.332 -8.344 10.719 1 97.25 8 GLU B O 1
ATOM 656 N N . HIS B 1 9 ? -3.625 -9.961 9.406 1 97.25 9 HIS B N 1
ATOM 657 C CA . HIS B 1 9 ? -2.211 -9.672 9.625 1 97.25 9 HIS B CA 1
ATOM 658 C C . HIS B 1 9 ? -1.852 -8.273 9.141 1 97.25 9 HIS B C 1
ATOM 660 O O . HIS B 1 9 ? -1.191 -7.512 9.859 1 97.25 9 HIS B O 1
ATOM 666 N N . MET B 1 10 ? -2.277 -7.914 8.016 1 98.38 10 MET B N 1
ATOM 667 C CA . MET B 1 10 ? -1.985 -6.594 7.457 1 98.38 10 MET B CA 1
ATOM 668 C C . MET B 1 10 ? -2.672 -5.5 8.266 1 98.38 10 MET B C 1
ATOM 670 O O . MET B 1 10 ? -2.09 -4.438 8.5 1 98.38 10 MET B O 1
ATOM 674 N N . HIS B 1 11 ? -3.908 -5.797 8.68 1 98.56 11 HIS B N 1
ATOM 675 C CA . HIS B 1 11 ? -4.645 -4.832 9.492 1 98.56 11 HIS B CA 1
ATOM 676 C C . HIS B 1 11 ? -3.93 -4.555 10.805 1 98.56 11 HIS B C 1
ATOM 678 O O . HIS B 1 11 ? -3.859 -3.406 11.25 1 98.56 11 HIS B O 1
ATOM 684 N N . GLU B 1 12 ? -3.4 -5.586 11.359 1 98.06 12 GLU B N 1
ATOM 685 C CA . GLU B 1 12 ? -2.654 -5.426 12.602 1 98.06 12 GLU B CA 1
ATOM 686 C C . GLU B 1 12 ? -1.371 -4.633 12.383 1 98.06 12 GLU B C 1
ATOM 688 O O . GLU B 1 12 ? -1 -3.797 13.211 1 98.06 12 GLU B O 1
ATOM 693 N N . ARG B 1 13 ? -0.724 -4.852 11.219 1 98.38 13 ARG B N 1
ATOM 694 C CA . ARG B 1 13 ? 0.472 -4.086 10.883 1 98.38 13 ARG B CA 1
ATOM 695 C C . ARG B 1 13 ? 0.141 -2.607 10.695 1 98.38 13 ARG B C 1
ATOM 697 O O . ARG B 1 13 ? 0.884 -1.736 11.148 1 98.38 13 ARG B O 1
ATOM 704 N N . LEU B 1 14 ? -0.968 -2.352 10.062 1 98.69 14 LEU B N 1
ATOM 705 C CA . LEU B 1 14 ? -1.417 -0.975 9.883 1 98.69 14 LEU B CA 1
ATOM 706 C C . LEU B 1 14 ? -1.655 -0.301 11.227 1 98.69 14 LEU B C 1
ATOM 708 O O . LEU B 1 14 ? -1.222 0.833 11.445 1 98.69 14 LEU B O 1
ATOM 712 N N . ARG B 1 15 ? -2.385 -1.033 12.109 1 98.12 15 ARG B N 1
ATOM 713 C CA . ARG B 1 15 ? -2.707 -0.486 13.422 1 98.12 15 ARG B CA 1
ATOM 714 C C . ARG B 1 15 ? -1.44 -0.151 14.203 1 98.12 15 ARG B C 1
ATOM 716 O O . ARG B 1 15 ? -1.299 0.958 14.719 1 98.12 15 ARG B O 1
ATOM 723 N N . SER B 1 16 ? -0.534 -1.108 14.234 1 98.5 16 SER B N 1
ATOM 724 C CA . SER B 1 16 ? 0.703 -0.928 14.984 1 98.5 16 SER B CA 1
ATOM 725 C C . SER B 1 16 ? 1.536 0.215 14.414 1 98.5 16 SER B C 1
ATOM 727 O O . SER B 1 16 ? 2.014 1.073 15.156 1 98.5 16 SER B O 1
ATOM 729 N N . THR B 1 17 ? 1.735 0.247 13.117 1 98.69 17 THR B N 1
ATOM 730 C CA . THR B 1 17 ? 2.574 1.241 12.461 1 98.69 17 THR B CA 1
ATOM 731 C C . THR B 1 17 ? 1.945 2.629 12.555 1 98.69 17 THR B C 1
ATOM 733 O O . THR B 1 17 ? 2.643 3.619 12.781 1 98.69 17 THR B O 1
ATOM 736 N N . SER B 1 18 ? 0.621 2.697 12.398 1 98.44 18 SER B N 1
ATOM 737 C CA . SER B 1 18 ? -0.067 3.982 12.477 1 98.44 18 SER B CA 1
ATOM 738 C C . SER B 1 18 ? 0.108 4.625 13.844 1 98.44 18 SER B C 1
ATOM 740 O O . SER B 1 18 ? 0.37 5.824 13.945 1 98.44 18 SER B O 1
ATOM 742 N N . THR B 1 19 ? -0.011 3.789 14.875 1 98.25 19 THR B N 1
ATOM 743 C CA . THR B 1 19 ? 0.179 4.273 16.234 1 98.25 19 THR B CA 1
ATOM 744 C C . THR B 1 19 ? 1.604 4.785 16.438 1 98.25 19 THR B C 1
ATOM 746 O O . THR B 1 19 ? 1.808 5.875 16.969 1 98.25 19 THR B O 1
ATOM 749 N N . ALA B 1 20 ? 2.551 4.031 15.984 1 98.19 20 ALA B N 1
ATOM 750 C CA . ALA B 1 20 ? 3.959 4.383 16.156 1 98.19 20 ALA B CA 1
ATOM 751 C C . ALA B 1 20 ? 4.293 5.676 15.414 1 98.19 20 ALA B C 1
ATOM 753 O O . ALA B 1 20 ? 5.141 6.449 15.859 1 98.19 20 ALA B O 1
ATOM 754 N N . LEU B 1 21 ? 3.574 5.938 14.258 1 97.06 21 LEU B N 1
ATOM 755 C CA . LEU B 1 21 ? 3.887 7.082 13.406 1 97.06 21 LEU B CA 1
ATOM 756 C C . LEU B 1 21 ? 2.895 8.219 13.641 1 97.06 21 LEU B C 1
ATOM 758 O O . LEU B 1 21 ? 2.887 9.203 12.906 1 97.06 21 LEU B O 1
ATOM 762 N N . SER B 1 22 ? 2.02 8.094 14.703 1 97.94 22 SER B N 1
ATOM 763 C CA . SER B 1 22 ? 1.045 9.117 15.078 1 97.94 22 SER B CA 1
ATOM 764 C C . SER B 1 22 ? 0.126 9.461 13.914 1 97.94 22 SER B C 1
ATOM 766 O O . SER B 1 22 ? -0.065 10.641 13.594 1 97.94 22 SER B O 1
ATOM 768 N N . ARG B 1 23 ? -0.415 8.445 13.18 1 97.25 23 ARG B N 1
ATOM 769 C CA . ARG B 1 23 ? -1.367 8.586 12.086 1 97.25 23 ARG B CA 1
ATOM 770 C C . ARG B 1 23 ? -2.611 7.738 12.328 1 97.25 23 ARG B C 1
ATOM 772 O O . ARG B 1 23 ? -2.584 6.801 13.133 1 97.25 23 ARG B O 1
ATOM 779 N N . SER B 1 24 ? -3.68 8.133 11.68 1 97.94 24 SER B N 1
ATOM 780 C CA . SER B 1 24 ? -4.828 7.23 11.68 1 97.94 24 SER B CA 1
ATOM 781 C C . SER B 1 24 ? -4.543 5.977 10.859 1 97.94 24 SER B C 1
ATOM 783 O O . SER B 1 24 ? -3.721 6.004 9.938 1 97.94 24 SER B O 1
ATOM 785 N N . ILE B 1 25 ? -5.227 4.957 11.156 1 97.81 25 ILE B N 1
ATOM 786 C CA . ILE B 1 25 ? -5.066 3.695 10.438 1 97.81 25 ILE B CA 1
ATOM 787 C C . ILE B 1 25 ? -5.355 3.906 8.953 1 97.81 25 ILE B C 1
ATOM 789 O O . ILE B 1 25 ? -4.625 3.402 8.094 1 97.81 25 ILE B O 1
ATOM 793 N N . ASN B 1 26 ? -6.395 4.672 8.57 1 98.06 26 ASN B N 1
ATOM 794 C CA . ASN B 1 26 ? -6.758 4.91 7.18 1 98.06 26 ASN B CA 1
ATOM 795 C C . ASN B 1 26 ? -5.711 5.762 6.465 1 98.06 26 ASN B C 1
ATOM 797 O O . ASN B 1 26 ? -5.422 5.543 5.289 1 98.06 26 ASN B O 1
ATOM 801 N N . ALA B 1 27 ? -5.129 6.699 7.199 1 98.06 27 ALA B N 1
ATOM 802 C CA . ALA B 1 27 ? -4.066 7.52 6.633 1 98.06 27 ALA B CA 1
ATOM 803 C C . ALA B 1 27 ? -2.812 6.688 6.371 1 98.06 27 ALA B C 1
ATOM 805 O O . ALA B 1 27 ? -2.133 6.875 5.359 1 98.06 27 ALA B O 1
ATOM 806 N N . GLN B 1 28 ? -2.506 5.805 7.27 1 98.5 28 GLN B N 1
ATOM 807 C CA . GLN B 1 28 ? -1.374 4.902 7.086 1 98.5 28 GLN B CA 1
ATOM 808 C C . GLN B 1 28 ? -1.595 3.973 5.898 1 98.5 28 GLN B C 1
ATOM 810 O O . GLN B 1 28 ? -0.674 3.727 5.113 1 98.5 28 GLN B O 1
ATOM 815 N N . ALA B 1 29 ? -2.785 3.475 5.789 1 98.81 29 ALA B N 1
ATOM 816 C CA . ALA B 1 29 ? -3.125 2.623 4.652 1 98.81 29 ALA B CA 1
ATOM 817 C C . ALA B 1 29 ? -2.986 3.381 3.334 1 98.81 29 ALA B C 1
ATOM 819 O O . ALA B 1 29 ? -2.412 2.867 2.371 1 98.81 29 ALA B O 1
ATOM 820 N N . GLU B 1 30 ? -3.492 4.641 3.303 1 98.62 30 GLU B N 1
ATOM 821 C CA . GLU B 1 30 ? -3.381 5.477 2.111 1 98.62 30 GLU B CA 1
ATOM 822 C C . GLU B 1 30 ? -1.921 5.684 1.715 1 98.62 30 GLU B C 1
ATOM 824 O O . GLU B 1 30 ? -1.575 5.602 0.535 1 98.62 30 GLU B O 1
ATOM 829 N N . HIS B 1 31 ? -1.116 5.957 2.736 1 98.62 31 HIS B N 1
ATOM 830 C CA . HIS B 1 31 ? 0.302 6.176 2.475 1 98.62 31 HIS B CA 1
ATOM 831 C C 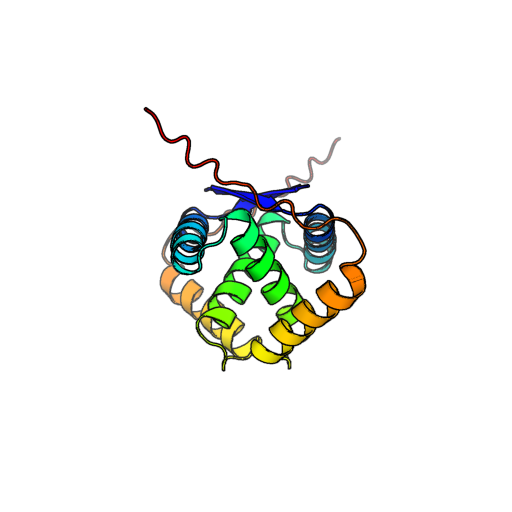. HIS B 1 31 ? 0.945 4.934 1.86 1 98.62 31 HIS B C 1
ATOM 833 O O . HIS B 1 31 ? 1.626 5.027 0.837 1 98.62 31 HIS B O 1
ATOM 839 N N . TRP B 1 32 ? 0.728 3.77 2.492 1 98.88 32 TRP B N 1
ATOM 840 C CA . TRP B 1 32 ? 1.32 2.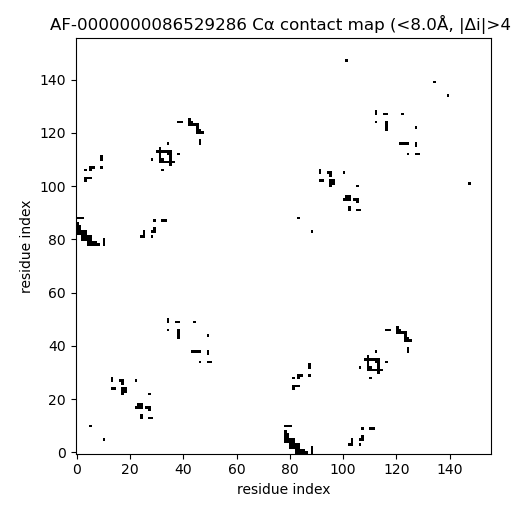541 1.973 1 98.88 32 TRP B CA 1
ATOM 841 C C . TRP B 1 32 ? 0.782 2.223 0.582 1 98.88 32 TRP B C 1
ATOM 843 O O . TRP B 1 32 ? 1.523 1.758 -0.287 1 98.88 32 TRP B O 1
ATOM 853 N N . LEU B 1 33 ? -0.489 2.391 0.331 1 98.88 33 LEU B N 1
ATOM 854 C CA . LEU B 1 33 ? -1.068 2.137 -0.983 1 98.88 33 LEU B CA 1
ATOM 855 C C . LEU B 1 33 ? -0.425 3.025 -2.043 1 98.88 33 LEU B C 1
ATOM 857 O O . LEU B 1 33 ? -0.089 2.557 -3.133 1 98.88 33 LEU B O 1
ATOM 861 N N . ARG B 1 34 ? -0.205 4.324 -1.714 1 98.69 34 ARG B N 1
ATOM 862 C CA . ARG B 1 34 ? 0.415 5.25 -2.654 1 98.69 34 ARG B CA 1
ATOM 863 C C . ARG B 1 34 ? 1.859 4.855 -2.941 1 98.69 34 ARG B C 1
ATOM 865 O O . ARG B 1 34 ? 2.293 4.859 -4.094 1 98.69 34 ARG B O 1
ATOM 872 N N . VAL B 1 35 ? 2.502 4.531 -1.902 1 98.81 35 VAL B N 1
ATOM 873 C CA . VAL B 1 35 ? 3.893 4.113 -2.053 1 98.81 35 VAL B CA 1
ATOM 874 C C . VAL B 1 35 ? 3.963 2.855 -2.912 1 98.81 35 VAL B C 1
ATOM 876 O O . VAL B 1 35 ? 4.773 2.773 -3.84 1 98.81 35 VAL B O 1
ATOM 879 N N . GLY B 1 36 ? 3.078 1.849 -2.613 1 98.81 36 GLY B N 1
ATOM 880 C CA . GLY B 1 36 ? 3.055 0.617 -3.385 1 98.81 36 GLY B CA 1
ATOM 881 C C . GLY B 1 36 ? 2.719 0.837 -4.848 1 98.81 36 GLY B C 1
ATOM 882 O O . GLY B 1 36 ? 3.344 0.244 -5.73 1 98.81 36 GLY B O 1
ATOM 883 N N . MET B 1 37 ? 1.776 1.677 -5.07 1 98.75 37 MET B N 1
ATOM 884 C CA . MET B 1 37 ? 1.365 1.998 -6.434 1 98.75 37 MET B CA 1
ATOM 885 C C . MET B 1 37 ? 2.514 2.627 -7.215 1 98.75 37 MET B C 1
ATOM 887 O O . MET B 1 37 ? 2.826 2.193 -8.32 1 98.75 37 MET B O 1
ATOM 891 N N . LEU B 1 38 ? 3.129 3.617 -6.645 1 98.56 38 LEU B N 1
ATOM 892 C CA . LEU B 1 38 ? 4.188 4.348 -7.328 1 98.56 38 LEU B CA 1
ATOM 893 C C . LEU B 1 38 ? 5.414 3.463 -7.539 1 98.56 38 LEU B C 1
ATOM 895 O O . LEU B 1 38 ? 6.078 3.553 -8.57 1 98.56 38 LEU B O 1
ATOM 899 N N . ALA B 1 39 ? 5.723 2.578 -6.562 1 98.69 39 ALA B N 1
ATOM 900 C CA . ALA B 1 39 ? 6.832 1.639 -6.723 1 98.69 39 ALA B CA 1
ATOM 901 C C . ALA B 1 39 ? 6.57 0.672 -7.875 1 98.69 39 ALA B C 1
ATOM 903 O O . ALA B 1 39 ? 7.469 0.38 -8.664 1 98.69 39 ALA B O 1
ATOM 904 N N . GLU B 1 40 ? 5.359 0.16 -7.98 1 98.25 40 GLU B N 1
ATOM 905 C CA . GLU B 1 40 ? 5.004 -0.784 -9.031 1 98.25 40 GLU B CA 1
ATOM 906 C C . GLU B 1 40 ? 5.078 -0.128 -10.414 1 98.25 40 GLU B C 1
ATOM 908 O O . GLU B 1 40 ? 5.531 -0.748 -11.375 1 98.25 40 GLU B O 1
ATOM 913 N N . LEU B 1 41 ? 4.68 1.122 -10.5 1 96.94 41 LEU B N 1
ATOM 914 C CA . LEU B 1 41 ? 4.656 1.831 -11.773 1 96.94 41 LEU B CA 1
ATOM 915 C C . LEU B 1 41 ? 6.039 2.367 -12.133 1 96.94 41 LEU B C 1
ATOM 917 O O . LEU B 1 41 ? 6.32 2.646 -13.297 1 96.94 41 LEU B O 1
ATOM 921 N N . ASN B 1 42 ? 6.871 2.547 -11.102 1 97.44 42 ASN B N 1
ATOM 922 C CA . ASN B 1 42 ? 8.211 3.098 -11.25 1 97.44 42 ASN B CA 1
ATOM 923 C C . ASN B 1 42 ? 9.242 2.283 -10.477 1 97.44 42 ASN B C 1
ATOM 925 O O . ASN B 1 42 ? 9.797 2.754 -9.477 1 97.44 42 ASN B O 1
ATOM 929 N N . PRO B 1 43 ? 9.625 1.159 -10.977 1 97.56 43 PRO B N 1
ATOM 930 C CA . PRO B 1 43 ? 10.414 0.206 -10.195 1 97.56 43 PRO B CA 1
ATOM 931 C C . PRO B 1 43 ? 11.828 0.715 -9.898 1 97.56 43 PRO B C 1
ATOM 933 O O . PRO B 1 43 ? 12.523 0.159 -9.047 1 97.56 43 PRO B O 1
ATOM 936 N N . ALA B 1 44 ? 12.219 1.767 -10.516 1 95.69 44 ALA B N 1
ATOM 937 C CA . ALA B 1 44 ? 13.562 2.293 -10.32 1 95.69 44 ALA B CA 1
ATOM 938 C C . ALA B 1 44 ? 13.594 3.318 -9.188 1 95.69 44 ALA B C 1
ATOM 940 O O . ALA B 1 44 ? 14.664 3.678 -8.695 1 95.69 44 ALA B O 1
ATOM 941 N N . LEU B 1 45 ? 12.469 3.775 -8.75 1 96.94 45 LEU B N 1
ATOM 942 C CA . LEU B 1 45 ? 12.406 4.793 -7.711 1 96.94 45 LEU B CA 1
ATOM 943 C C . LEU B 1 45 ? 12.617 4.176 -6.332 1 96.94 45 LEU B C 1
ATOM 945 O O . LEU B 1 45 ? 12.109 3.09 -6.051 1 96.94 45 LEU B O 1
ATOM 949 N N . SER B 1 46 ? 13.398 4.867 -5.562 1 97 46 SER B N 1
ATOM 950 C CA . SER B 1 46 ? 13.547 4.484 -4.16 1 97 46 SER B CA 1
ATOM 951 C C . SER B 1 46 ? 12.391 5.008 -3.32 1 97 46 SER B C 1
ATOM 953 O O . SER B 1 46 ? 11.602 5.844 -3.785 1 97 46 SER B O 1
ATOM 955 N N . TYR B 1 47 ? 12.25 4.535 -2.072 1 98.31 47 TYR B N 1
ATOM 956 C CA . TYR B 1 47 ? 11.25 5.043 -1.145 1 98.31 47 TYR B CA 1
ATOM 957 C C . TYR B 1 47 ? 11.375 6.555 -0.974 1 98.31 47 TYR B C 1
ATOM 959 O O . TYR B 1 47 ? 10.375 7.27 -0.943 1 98.31 47 TYR B O 1
ATOM 967 N N . GLY B 1 48 ? 12.594 7.035 -0.843 1 98.19 48 GLY B N 1
ATOM 968 C CA . GLY B 1 48 ? 12.812 8.469 -0.709 1 98.19 48 GLY B CA 1
ATOM 969 C C . GLY B 1 48 ? 12.305 9.266 -1.896 1 98.19 48 GLY B C 1
ATOM 970 O O . GLY B 1 48 ? 11.703 10.328 -1.727 1 98.19 48 GLY B O 1
ATOM 971 N N . ASP B 1 49 ? 12.641 8.781 -3.094 1 98 49 ASP B N 1
ATOM 972 C CA . ASP B 1 49 ? 12.148 9.438 -4.305 1 98 49 ASP B CA 1
ATOM 973 C C . ASP B 1 49 ? 10.625 9.516 -4.312 1 98 49 ASP B C 1
ATOM 975 O O . ASP B 1 49 ? 10.055 10.539 -4.684 1 98 49 ASP B O 1
ATOM 979 N N . ILE B 1 50 ? 10.031 8.445 -3.877 1 98.12 50 ILE B N 1
ATOM 980 C CA . ILE B 1 50 ? 8.578 8.359 -3.863 1 98.12 50 ILE B CA 1
ATOM 981 C C . ILE B 1 50 ? 8.016 9.352 -2.848 1 98.12 50 ILE B C 1
ATOM 983 O O . ILE B 1 50 ? 7.07 10.094 -3.148 1 98.12 50 ILE B O 1
ATOM 987 N N . CYS B 1 51 ? 8.586 9.414 -1.675 1 98.19 51 CYS B N 1
ATOM 988 C CA . CYS B 1 51 ? 8.133 10.375 -0.674 1 98.19 51 CYS B CA 1
ATOM 989 C C . CYS B 1 51 ? 8.227 11.797 -1.205 1 98.19 51 CYS B C 1
ATOM 991 O O . CYS B 1 51 ? 7.324 12.609 -0.988 1 98.19 51 CYS B O 1
ATOM 993 N N . ARG B 1 52 ? 9.273 12.062 -1.877 1 97.62 52 ARG B N 1
ATOM 994 C CA . ARG B 1 52 ? 9.445 13.391 -2.463 1 97.62 52 ARG B CA 1
ATOM 995 C C . ARG B 1 52 ? 8.344 13.688 -3.469 1 97.62 52 ARG B C 1
ATOM 997 O O . ARG B 1 52 ? 7.785 14.789 -3.475 1 97.62 52 ARG B O 1
ATOM 1004 N N . MET B 1 53 ? 8.062 12.766 -4.293 1 96.88 53 MET B N 1
ATOM 1005 C CA . MET B 1 53 ? 7 12.922 -5.281 1 96.88 53 MET B CA 1
ATOM 1006 C C . MET B 1 53 ? 5.66 13.188 -4.602 1 96.88 53 MET B C 1
ATOM 1008 O O . MET B 1 53 ? 4.891 14.039 -5.043 1 96.88 53 MET B O 1
ATOM 1012 N N . LEU B 1 54 ? 5.387 12.469 -3.609 1 96.94 54 LEU B N 1
ATOM 1013 C CA . LEU B 1 54 ? 4.121 12.594 -2.895 1 96.94 54 LEU B CA 1
ATOM 1014 C C . LEU B 1 54 ? 4.008 13.969 -2.236 1 96.94 54 LEU B C 1
ATOM 1016 O O . LEU B 1 54 ? 2.943 14.594 -2.27 1 96.94 54 LEU B O 1
ATOM 1020 N N . ILE B 1 55 ? 5.102 14.469 -1.634 1 96.31 55 ILE B N 1
ATOM 1021 C CA . ILE B 1 55 ? 5.137 15.773 -0.987 1 96.31 55 ILE B CA 1
ATOM 1022 C C . ILE B 1 55 ? 4.918 16.875 -2.027 1 96.31 55 ILE B C 1
ATOM 1024 O O . ILE B 1 55 ? 4.125 17.781 -1.812 1 96.31 55 ILE B O 1
ATOM 1028 N N . GLU B 1 56 ? 5.547 16.719 -3.152 1 95.88 56 GLU B N 1
ATOM 1029 C CA . GLU B 1 56 ? 5.438 17.703 -4.223 1 95.88 56 GLU B CA 1
ATOM 1030 C C . GLU B 1 56 ? 4.023 17.734 -4.801 1 95.88 56 GLU B C 1
ATOM 1032 O O . GLU B 1 56 ? 3.508 18.797 -5.141 1 95.88 56 GLU B O 1
ATOM 1037 N N . ALA B 1 57 ? 3.432 16.562 -4.973 1 94 57 ALA B N 1
ATOM 1038 C CA . ALA B 1 57 ? 2.066 16.484 -5.48 1 94 57 ALA B CA 1
ATOM 1039 C C . ALA B 1 57 ? 1.085 17.172 -4.547 1 94 57 ALA B C 1
ATOM 1041 O O . ALA B 1 57 ? 0.157 17.859 -5 1 94 57 ALA B O 1
ATOM 1042 N N . GLU B 1 58 ? 1.251 16.922 -3.234 1 90.88 58 GLU B N 1
ATOM 1043 C CA . GLU B 1 58 ? 0.397 17.578 -2.244 1 90.88 58 GLU B CA 1
ATOM 1044 C C . GLU B 1 58 ? 0.577 19.094 -2.27 1 90.88 58 GLU B C 1
ATOM 1046 O O . GLU B 1 58 ? -0.381 19.844 -2.066 1 90.88 58 GLU B O 1
ATOM 1051 N N . ALA B 1 59 ? 1.81 19.547 -2.449 1 90.56 59 ALA B N 1
ATOM 1052 C CA . ALA B 1 59 ? 2.117 20.969 -2.494 1 90.56 59 ALA B CA 1
ATOM 1053 C C . ALA B 1 59 ? 1.457 21.641 -3.697 1 90.56 59 ALA B C 1
ATOM 1055 O O . ALA B 1 59 ? 1.036 22.797 -3.621 1 90.56 59 ALA B O 1
ATOM 1056 N N . ARG B 1 60 ? 1.374 20.906 -4.75 1 87.94 60 ARG B N 1
ATOM 1057 C CA . ARG B 1 60 ? 0.763 21.422 -5.969 1 87.94 60 ARG B CA 1
ATOM 1058 C C . ARG B 1 60 ? -0.758 21.375 -5.879 1 87.94 60 ARG B C 1
ATOM 1060 O O . ARG B 1 60 ? -1.446 22.188 -6.496 1 87.94 60 ARG B O 1
ATOM 1067 N N . GLY B 1 61 ? -1.305 20.141 -5.375 1 71.56 61 GLY B N 1
ATOM 1068 C CA . GLY B 1 61 ? -2.742 19.984 -5.23 1 71.56 61 GLY B CA 1
ATOM 1069 C C . GLY B 1 61 ? -3.299 20.703 -4.012 1 71.56 61 GLY B C 1
ATOM 1070 O O . GLY B 1 61 ? -4.516 20.75 -3.816 1 71.56 61 GLY B O 1
ATOM 1071 N N . GLY B 1 62 ? -2.471 20.766 -2.891 1 56.94 62 GLY B N 1
ATOM 1072 C CA . GLY B 1 62 ? -2.922 21.453 -1.695 1 56.94 62 GLY B CA 1
ATOM 1073 C C . GLY B 1 62 ? -3.793 22.656 -1.998 1 56.94 62 GLY B C 1
ATOM 1074 O O . GLY B 1 62 ? -4.23 23.359 -1.085 1 56.94 62 GLY B O 1
ATOM 1075 N N . GLU B 1 63 ? -3.805 23.062 -3.092 1 45.59 63 GLU B N 1
ATOM 1076 C CA . GLU B 1 63 ? -4.855 24.078 -3.092 1 45.59 63 GLU B CA 1
ATOM 1077 C C . GLU B 1 63 ? -6.219 23.453 -2.797 1 45.59 63 GLU B C 1
ATOM 1079 O O . GLU B 1 63 ? -7.211 24.172 -2.623 1 45.59 63 GLU B O 1
ATOM 1084 N N . THR B 1 64 ? -6.57 22.297 -3.32 1 44.53 64 THR B N 1
ATOM 1085 C CA . THR B 1 64 ? -7.887 21.828 -2.912 1 44.53 64 THR B CA 1
ATOM 1086 C C . THR B 1 64 ? -7.844 21.266 -1.493 1 44.53 64 THR B C 1
ATOM 1088 O O . THR B 1 64 ? -6.773 20.906 -0.993 1 44.53 64 THR B O 1
ATOM 1091 N N . GLY B 1 65 ? -9.016 20.484 -0.779 1 39 65 GLY B N 1
ATOM 1092 C CA . GLY B 1 65 ? -9.547 20.297 0.563 1 39 65 GLY B CA 1
ATOM 1093 C C . GLY B 1 65 ? -8.602 19.562 1.489 1 39 65 GLY B C 1
ATOM 1094 O O . GLY B 1 65 ? -7.918 18.625 1.071 1 39 65 GLY B O 1
ATOM 1095 N N . PRO B 1 66 ? -7.949 20.234 2.389 1 38.62 66 PRO B N 1
ATOM 1096 C CA . PRO B 1 66 ? -7.098 19.766 3.48 1 38.62 66 PRO B CA 1
ATOM 1097 C C . PRO B 1 66 ? -7.605 18.469 4.102 1 38.62 66 PRO B C 1
ATOM 1099 O O . PRO B 1 66 ? -8.812 18.203 4.102 1 38.62 66 PRO B O 1
ATOM 1102 N N . ALA B 1 67 ? -6.992 17.359 4.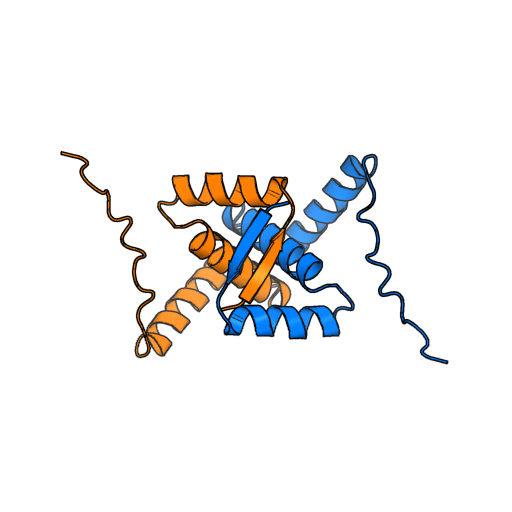016 1 40.12 67 ALA B N 1
ATOM 1103 C CA . ALA B 1 67 ? -7.363 16.203 4.82 1 40.12 67 ALA B CA 1
ATOM 1104 C C . ALA B 1 67 ? -7.789 16.625 6.227 1 40.12 67 ALA B C 1
ATOM 1106 O O . ALA B 1 67 ? -7.094 17.391 6.887 1 40.12 67 ALA B O 1
ATOM 1107 N N . GLU B 1 68 ? -9.102 16.75 6.547 1 39.81 68 GLU B N 1
ATOM 1108 C CA . GLU B 1 68 ? -9.617 17.062 7.879 1 39.81 68 GLU B CA 1
ATOM 1109 C C . GLU B 1 68 ? -8.898 16.25 8.953 1 39.81 68 GLU B C 1
ATOM 1111 O O . GLU B 1 68 ? -8.703 15.039 8.789 1 39.81 68 GLU B O 1
ATOM 1116 N N . PRO B 1 69 ? -7.922 16.75 9.602 1 40.03 69 PRO B N 1
ATOM 1117 C CA . PRO B 1 69 ? -7.375 16.016 10.742 1 40.03 69 PRO B CA 1
ATOM 1118 C C . PRO B 1 69 ? -8.461 15.336 11.586 1 40.03 69 PRO B C 1
ATOM 1120 O O . PRO B 1 69 ? -9.492 15.945 11.867 1 40.03 69 PRO B O 1
ATOM 1123 N N . VAL B 1 70 ? -8.797 14.086 11.258 1 39.41 70 VAL B N 1
ATOM 1124 C CA . VAL B 1 70 ? -9.773 13.492 12.172 1 39.41 70 VAL B CA 1
ATOM 1125 C C . VAL B 1 70 ? -9.422 13.852 13.609 1 39.41 70 VAL B C 1
ATOM 1127 O O . VAL B 1 70 ? -8.312 13.586 14.07 1 39.41 70 VAL B O 1
ATOM 1130 N N . GLU B 1 71 ? -9.852 14.945 14.039 1 39.84 71 GLU B N 1
ATOM 1131 C CA . GLU B 1 71 ? -9.789 15.383 15.43 1 39.84 71 GLU B CA 1
ATOM 1132 C C . GLU B 1 71 ? -10.133 14.234 16.375 1 39.84 71 GLU B C 1
ATOM 1134 O O . GLU B 1 71 ? -11.078 13.484 16.141 1 39.84 71 GLU B O 1
ATOM 1139 N N . HIS B 1 72 ? -9.148 13.32 16.625 1 43.91 72 HIS B N 1
ATOM 1140 C CA . HIS B 1 72 ? -9.445 12.5 17.797 1 43.91 72 HIS B CA 1
ATOM 1141 C C . HIS B 1 72 ? -10.008 13.344 18.938 1 43.91 72 HIS B C 1
ATOM 1143 O O . HIS B 1 72 ? -9.32 14.219 19.469 1 43.91 72 HIS B O 1
ATOM 1149 N N . GLY B 1 73 ? -11.211 13.844 18.781 1 39.28 73 GLY B N 1
ATOM 1150 C CA . GLY B 1 73 ? -11.852 14.398 19.969 1 39.28 73 GLY B CA 1
ATOM 1151 C C . GLY B 1 73 ? -11.578 13.594 21.219 1 39.28 73 GLY B C 1
ATOM 1152 O O . GLY B 1 73 ? -11.883 12.406 21.281 1 39.28 73 GLY B O 1
ATOM 1153 N N . ILE B 1 74 ? -10.352 13.695 21.828 1 39.28 74 ILE B N 1
ATOM 1154 C CA . ILE B 1 74 ? -10.156 13.242 23.203 1 39.28 74 ILE B CA 1
ATOM 1155 C C . ILE B 1 74 ? -11.328 13.695 24.078 1 39.28 74 ILE B C 1
ATOM 1157 O O . ILE B 1 74 ? -11.531 14.891 24.281 1 39.28 74 ILE B O 1
ATOM 1161 N N . GLU B 1 75 ? -12.594 13.156 23.859 1 37.66 75 GLU B N 1
ATOM 1162 C CA . GLU B 1 75 ? -13.656 13.383 24.828 1 37.66 75 GLU B CA 1
ATOM 1163 C C . GLU B 1 75 ? -13.133 13.258 26.266 1 37.66 75 GLU B C 1
ATOM 1165 O O . GLU B 1 75 ? -12.594 12.219 26.641 1 37.66 75 GLU B O 1
ATOM 1170 N N . GLN B 1 76 ? -12.57 14.32 26.844 1 34.94 76 GLN B N 1
ATOM 1171 C CA . GLN B 1 76 ? -12.336 14.562 28.25 1 34.94 76 GLN B CA 1
ATOM 1172 C C . GLN B 1 76 ? -13.555 14.156 29.094 1 34.94 76 GLN B C 1
ATOM 1174 O O . GLN B 1 76 ? -14.625 14.758 28.969 1 34.94 76 GLN B O 1
ATOM 1179 N N . VAL B 1 77 ? -13.914 12.906 29.172 1 35.66 77 VAL B N 1
ATOM 1180 C CA . VAL B 1 77 ? -14.93 12.484 30.141 1 35.66 77 VAL B CA 1
ATOM 1181 C C . VAL B 1 77 ? -14.68 13.164 31.484 1 35.66 77 VAL B C 1
ATOM 1183 O O . VAL B 1 77 ? -13.656 12.922 32.125 1 35.66 77 VAL B O 1
ATOM 1186 N N . ALA B 1 78 ? -15.305 14.406 31.781 1 31.11 78 ALA B N 1
ATOM 1187 C CA . ALA B 1 78 ? -15.516 14.867 33.156 1 31.11 78 ALA B CA 1
ATOM 1188 C C . ALA B 1 78 ? -16.5 13.953 33.875 1 31.11 78 ALA B C 1
ATOM 1190 O O . ALA B 1 78 ? -17.406 13.391 33.281 1 31.11 78 ALA B O 1
#

Nearest PDB structures (foldseek):
  1u9p-assembly1_A  TM=4.075E-01  e=1.215E+00  Escherichia coli
  6gts-assembly1_C-2  TM=4.908E-01  e=6.106E+00  Escherichia coli
  1u9p-assembly1_A  TM=4.071E-01  e=7.239E-01  Escherichia coli
  6gts-assembly1_C-2  TM=5.438E-01  e=4.730E+00  Escherichia coli

Organism: NCBI:txid488447

Solvent-accessible surface area (backbone atoms only — not comparable to full-atom values): 8821 Å² total; per-residue (Å²): 104,34,78,44,56,38,51,46,69,56,43,50,50,36,48,54,51,10,60,76,68,76,44,53,49,44,58,42,48,49,51,20,34,50,46,15,48,50,28,72,77,34,50,84,45,39,42,64,56,49,52,50,50,53,53,52,50,44,67,69,48,55,76,56,85,72,80,72,72,76,70,73,72,74,74,74,79,126,105,34,79,43,59,39,51,45,68,56,43,50,50,36,48,53,51,10,60,76,68,76,43,52,48,42,57,41,48,48,49,20,35,51,46,15,48,50,29,71,77,34,48,84,48,38,43,64,56,48,51,51,50,53,54,52,49,44,66,69,49,54,76,54,84,72,80,72,71,77,69,74,72,76,74,75,81,127